Protein AF-E3ZLR6-F1 (afdb_monomer_lite)

Foldseek 3Di:
DPDDPPPVPDDPVVVVVVVLVVQLVVLLVVCVVVVDDDPVCSVVSSCCCSPPVNVVVVVVVCVVVVVDDPVGD

Structure (mmCIF, N/CA/C/O backbone):
data_AF-E3ZLR6-F1
#
_entry.id   AF-E3ZLR6-F1
#
loop_
_atom_site.group_PDB
_atom_site.id
_atom_site.type_symbol
_atom_site.label_atom_id
_atom_site.label_alt_id
_atom_site.label_comp_id
_atom_site.label_asym_id
_atom_site.label_entity_id
_atom_site.label_seq_id
_atom_site.pdbx_PDB_ins_code
_atom_site.Cartn_x
_atom_site.Cartn_y
_atom_site.Cartn_z
_atom_site.occupancy
_atom_site.B_iso_or_equiv
_atom_site.auth_seq_id
_atom_site.auth_comp_id
_atom_site.auth_asym_id
_atom_site.auth_atom_id
_atom_site.pdbx_PDB_model_num
ATOM 1 N N . MET A 1 1 ? 12.605 -14.797 16.187 1.00 56.41 1 MET A N 1
ATOM 2 C CA . MET A 1 1 ? 12.008 -13.470 15.919 1.00 56.41 1 MET A CA 1
ATOM 3 C C . MET A 1 1 ? 11.516 -12.948 17.255 1.00 56.41 1 MET A C 1
ATOM 5 O O . MET A 1 1 ? 11.010 -13.760 18.017 1.00 56.41 1 MET A O 1
ATOM 9 N N . ALA A 1 2 ? 11.745 -11.679 17.595 1.00 59.50 2 ALA A N 1
ATOM 10 C CA . ALA A 1 2 ? 11.180 -11.130 18.827 1.00 59.50 2 ALA A CA 1
ATOM 11 C C . ALA A 1 2 ? 9.647 -11.172 18.721 1.00 59.50 2 ALA A C 1
ATOM 13 O O . ALA A 1 2 ? 9.106 -10.753 17.698 1.00 59.50 2 ALA A O 1
ATOM 14 N N . GLU A 1 3 ? 8.965 -11.720 19.727 1.00 68.12 3 GLU A N 1
ATOM 15 C CA . GLU A 1 3 ? 7.503 -11.686 19.786 1.00 68.12 3 GLU A CA 1
ATOM 16 C C . GLU A 1 3 ? 7.054 -10.233 19.938 1.00 68.12 3 GLU A C 1
ATOM 18 O O . GLU A 1 3 ? 7.302 -9.586 20.959 1.00 68.12 3 GLU A O 1
ATOM 23 N N . VAL A 1 4 ? 6.398 -9.708 18.906 1.00 62.16 4 VAL A N 1
ATOM 24 C CA . VAL A 1 4 ? 5.677 -8.445 19.015 1.00 62.16 4 VAL A CA 1
ATOM 25 C C . VAL A 1 4 ? 4.422 -8.741 19.829 1.00 62.16 4 VAL A C 1
ATOM 27 O O . VAL A 1 4 ? 3.499 -9.396 19.347 1.00 62.16 4 VAL A O 1
ATOM 30 N N . LYS A 1 5 ? 4.429 -8.305 21.093 1.00 69.12 5 LYS A N 1
ATOM 31 C CA . LYS A 1 5 ? 3.242 -8.260 21.957 1.00 69.12 5 LYS A CA 1
ATOM 32 C C . LYS A 1 5 ? 2.091 -7.590 21.204 1.00 69.12 5 LYS A C 1
ATOM 34 O O . LYS A 1 5 ? 2.347 -6.629 20.486 1.00 69.12 5 LYS A O 1
ATOM 39 N N . ASP A 1 6 ? 0.881 -8.115 21.409 1.00 85.56 6 ASP A N 1
ATOM 40 C CA . ASP A 1 6 ? -0.408 -7.673 20.851 1.00 85.56 6 ASP A CA 1
ATOM 41 C C . ASP A 1 6 ? -0.331 -6.364 20.043 1.00 85.56 6 ASP A C 1
ATOM 43 O O . ASP A 1 6 ? -0.257 -5.271 20.608 1.00 85.56 6 ASP A O 1
ATOM 47 N N . TYR A 1 7 ? -0.331 -6.486 18.712 1.00 83.75 7 TYR A N 1
ATOM 48 C CA . TYR A 1 7 ? -0.194 -5.353 17.792 1.00 83.75 7 TYR A CA 1
ATOM 49 C C . TYR A 1 7 ? -1.290 -4.300 17.992 1.00 83.75 7 TYR A C 1
ATOM 51 O O . TYR A 1 7 ? -1.060 -3.133 17.684 1.00 83.75 7 TYR A O 1
ATOM 59 N N . LYS A 1 8 ? -2.438 -4.675 18.576 1.00 85.38 8 LYS A N 1
ATOM 60 C CA . LYS A 1 8 ? -3.524 -3.747 18.918 1.00 85.38 8 LYS A CA 1
ATOM 61 C C . LYS A 1 8 ? -3.133 -2.745 20.011 1.00 85.38 8 LYS A C 1
ATOM 63 O O . LYS A 1 8 ? -3.789 -1.724 20.170 1.00 85.38 8 LYS A O 1
ATOM 68 N N . GLN A 1 9 ? -2.063 -3.016 20.760 1.00 86.75 9 GLN A N 1
ATOM 69 C CA . GLN A 1 9 ? -1.520 -2.121 21.789 1.00 86.75 9 GLN A CA 1
ATOM 70 C C . GLN A 1 9 ? -0.452 -1.159 21.245 1.00 86.75 9 GLN A C 1
ATOM 72 O O . GLN A 1 9 ? 0.026 -0.285 21.973 1.00 86.75 9 GLN A O 1
ATOM 77 N N . LEU A 1 10 ? -0.030 -1.321 19.987 1.00 88.44 10 LEU A N 1
ATOM 78 C CA . LEU A 1 10 ? 0.933 -0.422 19.363 1.00 88.44 10 LEU A CA 1
ATOM 79 C C . LEU A 1 10 ? 0.244 0.878 18.948 1.00 88.44 10 LEU A C 1
ATOM 81 O O . LEU A 1 10 ? -0.868 0.883 18.432 1.00 88.44 10 LEU A O 1
ATOM 85 N N . ASN A 1 11 ? 0.935 2.002 19.136 1.00 92.12 11 ASN A N 1
ATOM 86 C CA . ASN A 1 11 ? 0.451 3.271 18.605 1.00 92.12 11 ASN A CA 1
ATOM 87 C C . ASN A 1 11 ? 0.559 3.301 17.068 1.00 92.12 11 ASN A C 1
ATOM 89 O O . ASN A 1 11 ? 1.347 2.567 16.465 1.00 92.12 11 ASN A O 1
ATOM 93 N N . GLY A 1 12 ? -0.187 4.212 16.439 1.00 92.00 12 GLY A N 1
ATOM 94 C CA . GLY A 1 12 ? -0.225 4.330 14.979 1.00 92.00 12 GLY A CA 1
ATOM 95 C C . GLY A 1 12 ? 1.140 4.567 14.323 1.00 92.00 12 GLY A C 1
ATOM 96 O O . GLY A 1 12 ? 1.371 4.081 13.223 1.00 92.00 12 GLY A O 1
ATOM 97 N N . LEU A 1 13 ? 2.083 5.241 14.993 1.00 94.81 13 LEU A N 1
ATOM 98 C CA . LEU A 1 13 ? 3.432 5.456 14.450 1.00 94.81 13 LEU A CA 1
ATOM 99 C C . LEU A 1 13 ? 4.262 4.167 14.436 1.00 94.81 13 LEU A C 1
ATOM 101 O O . LEU A 1 13 ? 4.985 3.917 13.476 1.00 94.81 13 LEU A O 1
ATOM 105 N N . ALA A 1 14 ? 4.149 3.340 15.477 1.00 93.50 14 ALA A N 1
ATOM 106 C CA . ALA A 1 14 ? 4.811 2.041 15.534 1.00 93.50 14 ALA A CA 1
ATOM 107 C C . ALA A 1 14 ? 4.237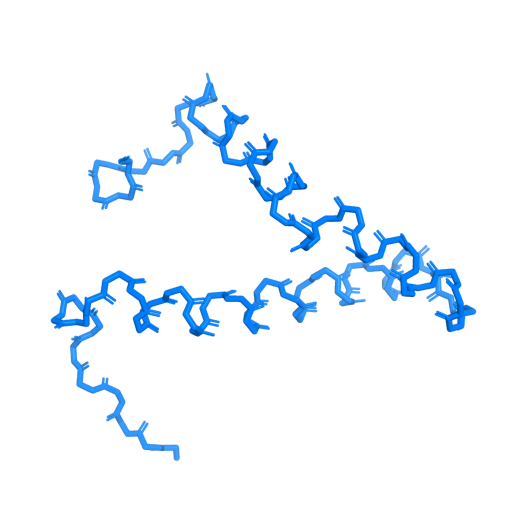 1.075 14.485 1.00 93.50 14 ALA A C 1
ATOM 109 O O . ALA A 1 14 ? 4.995 0.365 13.823 1.00 93.50 14 ALA A O 1
ATOM 110 N N . LEU A 1 15 ? 2.915 1.097 14.284 1.00 94.00 15 LEU A N 1
ATOM 111 C CA . LEU A 1 15 ? 2.259 0.348 13.209 1.00 94.00 15 LEU A CA 1
ATOM 112 C C . LEU A 1 15 ? 2.708 0.845 11.829 1.00 94.00 15 LEU A C 1
ATOM 114 O O . LEU A 1 15 ? 3.101 0.033 10.995 1.00 94.00 15 LEU A O 1
ATOM 118 N N . ALA A 1 16 ? 2.743 2.162 11.606 1.00 95.81 16 ALA A N 1
ATOM 119 C CA . ALA A 1 16 ? 3.200 2.757 10.351 1.00 95.81 16 ALA A CA 1
ATOM 120 C C . ALA A 1 16 ? 4.672 2.442 10.049 1.00 95.81 16 ALA A C 1
ATOM 122 O O . ALA A 1 16 ? 5.012 2.169 8.902 1.00 95.81 16 ALA A O 1
ATOM 123 N N . TYR A 1 17 ? 5.538 2.415 11.068 1.00 95.38 17 TYR A N 1
ATOM 124 C CA . TYR A 1 17 ? 6.943 2.032 10.912 1.00 95.38 17 TYR A CA 1
ATOM 125 C C . TYR A 1 17 ? 7.094 0.621 10.327 1.00 95.38 17 TYR A C 1
ATOM 127 O O . TYR A 1 17 ? 7.885 0.409 9.408 1.00 95.38 17 TYR A O 1
ATOM 135 N N . MET A 1 18 ? 6.316 -0.345 10.826 1.00 95.25 18 MET A N 1
ATOM 136 C CA . MET A 1 18 ? 6.303 -1.699 10.265 1.00 95.25 18 MET A CA 1
ATOM 137 C C . MET A 1 18 ? 5.598 -1.740 8.902 1.00 95.25 18 MET A C 1
ATOM 139 O O . MET A 1 18 ? 6.091 -2.373 7.968 1.00 95.25 18 MET A O 1
ATOM 143 N N . GLY A 1 19 ? 4.461 -1.052 8.780 1.00 96.06 19 GLY A N 1
ATOM 144 C CA . GLY A 1 19 ? 3.646 -1.002 7.569 1.00 96.06 19 GLY A CA 1
ATOM 145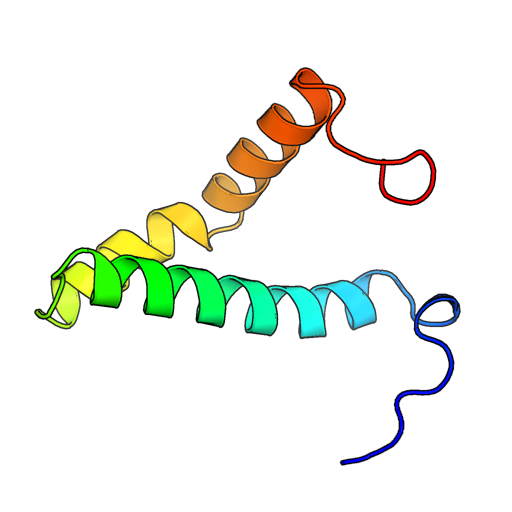 C C . GLY A 1 19 ? 4.405 -0.474 6.352 1.00 96.06 19 GLY A C 1
ATOM 146 O O . GLY A 1 19 ? 4.269 -1.041 5.270 1.00 96.06 19 GLY A O 1
ATOM 147 N N . ASP A 1 20 ? 5.266 0.532 6.529 1.00 97.75 20 ASP A N 1
ATOM 148 C CA . ASP A 1 20 ? 6.115 1.076 5.461 1.00 97.75 20 ASP A CA 1
ATOM 149 C C . ASP A 1 20 ? 7.057 0.005 4.885 1.00 97.75 20 ASP A C 1
ATOM 151 O O . ASP A 1 20 ? 7.123 -0.196 3.671 1.00 97.75 20 ASP A O 1
ATOM 155 N N . ALA A 1 21 ? 7.704 -0.781 5.753 1.00 97.50 21 ALA A N 1
ATOM 156 C CA . ALA A 1 21 ? 8.591 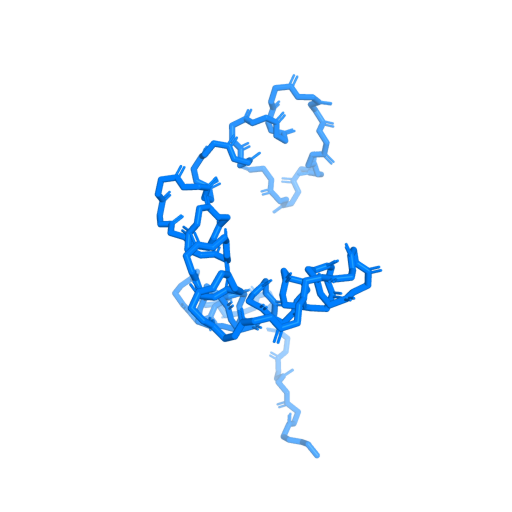-1.865 5.334 1.00 97.50 21 ALA A CA 1
ATOM 157 C C . ALA A 1 21 ? 7.834 -3.013 4.642 1.00 97.50 21 ALA A C 1
ATOM 159 O O . ALA A 1 21 ? 8.306 -3.559 3.638 1.00 97.50 21 ALA A O 1
ATOM 160 N N . VAL A 1 22 ? 6.657 -3.374 5.164 1.00 97.94 22 VAL A N 1
ATOM 161 C CA . VAL A 1 22 ? 5.784 -4.395 4.568 1.00 97.94 22 VAL A CA 1
ATOM 162 C C . VAL A 1 22 ? 5.339 -3.955 3.172 1.00 97.94 22 VAL A C 1
ATOM 164 O O . VAL A 1 22 ? 5.512 -4.706 2.209 1.00 97.94 22 VAL A O 1
ATOM 167 N N . TYR A 1 23 ? 4.834 -2.730 3.032 1.00 98.25 23 TYR A N 1
ATOM 168 C CA . TYR A 1 23 ? 4.341 -2.204 1.761 1.00 98.25 23 TYR A CA 1
ATOM 169 C C . TYR A 1 23 ? 5.461 -2.063 0.718 1.00 98.25 23 TYR A C 1
ATOM 171 O O . TYR A 1 23 ? 5.300 -2.506 -0.422 1.00 98.25 23 TYR A O 1
ATOM 179 N N . GLU A 1 24 ? 6.635 -1.555 1.110 1.00 98.12 24 GLU A N 1
ATOM 180 C CA . GLU A 1 24 ? 7.820 -1.464 0.246 1.00 98.12 24 GLU A CA 1
ATOM 181 C C . GLU A 1 24 ? 8.213 -2.835 -0.325 1.00 98.12 24 GLU A C 1
ATOM 183 O O . GLU A 1 24 ? 8.485 -2.958 -1.525 1.00 98.12 24 GLU A O 1
ATOM 188 N N . LYS A 1 25 ? 8.210 -3.885 0.509 1.00 98.31 25 LYS A N 1
ATOM 189 C CA . LYS A 1 25 ? 8.496 -5.256 0.068 1.00 98.31 25 LYS A CA 1
ATOM 190 C C . LYS A 1 25 ? 7.508 -5.706 -1.009 1.00 98.31 25 LYS A C 1
ATOM 192 O O . LYS A 1 25 ? 7.952 -6.132 -2.075 1.00 98.31 25 LYS A O 1
ATOM 197 N N . PHE A 1 26 ? 6.203 -5.571 -0.765 1.00 98.56 26 PHE A N 1
ATOM 198 C CA . PHE A 1 26 ? 5.175 -5.988 -1.724 1.00 98.56 26 PHE A CA 1
ATOM 199 C C . PHE A 1 26 ? 5.273 -5.229 -3.051 1.00 98.56 26 PHE A C 1
ATOM 201 O O . PHE A 1 26 ? 5.179 -5.842 -4.114 1.00 98.56 26 PHE A O 1
ATOM 208 N N . ILE A 1 27 ? 5.536 -3.919 -3.019 1.00 98.31 27 ILE A N 1
ATOM 209 C CA . ILE A 1 27 ? 5.733 -3.134 -4.243 1.00 98.31 27 ILE A CA 1
ATOM 210 C C . ILE A 1 27 ? 6.969 -3.607 -5.014 1.00 98.31 27 ILE A C 1
ATOM 212 O O . ILE A 1 27 ? 6.910 -3.752 -6.236 1.00 98.31 27 ILE A O 1
ATOM 216 N N . ARG A 1 28 ? 8.091 -3.885 -4.340 1.00 98.00 28 ARG A N 1
ATOM 217 C CA . ARG A 1 28 ? 9.293 -4.405 -5.012 1.00 98.00 28 ARG A CA 1
ATOM 218 C C . ARG A 1 28 ? 9.048 -5.775 -5.635 1.00 98.00 28 ARG A C 1
ATOM 220 O O . ARG A 1 28 ? 9.422 -5.978 -6.788 1.00 98.00 28 ARG A O 1
ATOM 227 N N . GLU A 1 29 ? 8.402 -6.682 -4.908 1.00 98.19 29 GLU A N 1
ATOM 228 C CA . GLU A 1 29 ? 8.041 -8.015 -5.403 1.00 98.19 29 GLU A CA 1
ATOM 229 C C . GLU A 1 29 ? 7.116 -7.922 -6.622 1.00 98.19 29 GLU A C 1
ATOM 231 O O . GLU A 1 29 ? 7.392 -8.546 -7.647 1.00 98.19 29 GLU A O 1
ATOM 236 N N . TYR A 1 30 ? 6.091 -7.067 -6.564 1.00 98.06 30 TYR A N 1
ATOM 237 C CA . TYR A 1 30 ? 5.193 -6.793 -7.685 1.00 98.06 30 TYR A CA 1
ATOM 238 C C . TYR A 1 30 ? 5.943 -6.287 -8.928 1.00 98.06 30 TYR A C 1
ATOM 240 O O . TYR A 1 30 ? 5.723 -6.778 -10.036 1.00 98.06 30 TYR A O 1
ATOM 248 N N . LEU A 1 31 ? 6.867 -5.335 -8.770 1.00 97.94 31 LEU A N 1
ATOM 249 C CA . LEU A 1 31 ? 7.620 -4.783 -9.900 1.00 97.94 31 LEU A CA 1
ATOM 250 C C . LEU A 1 31 ? 8.581 -5.799 -10.525 1.00 97.94 31 LEU A C 1
ATOM 252 O O . LEU A 1 31 ? 8.721 -5.829 -11.752 1.00 97.94 31 LEU A O 1
ATOM 256 N N . LEU A 1 32 ? 9.223 -6.628 -9.700 1.00 97.69 32 LEU A N 1
ATOM 257 C CA . LEU A 1 32 ? 10.077 -7.718 -10.168 1.00 97.69 32 LEU A CA 1
ATOM 258 C C . LEU A 1 32 ? 9.255 -8.767 -10.927 1.00 97.69 32 LEU A C 1
ATOM 260 O O . LEU A 1 32 ? 9.637 -9.151 -12.032 1.00 97.69 32 LEU A O 1
ATOM 264 N N . ALA A 1 33 ? 8.097 -9.163 -10.388 1.00 97.62 33 ALA A N 1
ATOM 265 C CA . ALA A 1 33 ? 7.169 -10.082 -11.046 1.00 97.62 33 ALA A CA 1
ATOM 266 C C . ALA A 1 33 ? 6.637 -9.519 -12.378 1.00 97.62 33 ALA A C 1
ATOM 268 O O . ALA A 1 33 ? 6.472 -10.260 -13.343 1.00 97.62 33 ALA A O 1
ATOM 269 N N . ALA A 1 34 ? 6.462 -8.198 -12.477 1.00 96.62 34 ALA A N 1
ATOM 270 C CA . ALA A 1 34 ? 6.107 -7.495 -13.712 1.00 96.62 34 ALA A CA 1
ATOM 271 C C . ALA A 1 34 ? 7.278 -7.345 -14.715 1.00 96.62 34 ALA A C 1
ATOM 273 O O . ALA A 1 34 ? 7.176 -6.593 -15.690 1.00 96.62 34 ALA A O 1
ATOM 274 N N . GLY A 1 35 ? 8.416 -8.008 -14.477 1.00 95.12 35 GLY A N 1
ATOM 275 C CA . GLY A 1 35 ? 9.572 -8.026 -15.376 1.00 95.12 35 GLY A CA 1
ATOM 276 C C . GLY A 1 35 ? 10.416 -6.748 -15.361 1.00 95.12 35 GLY A C 1
ATOM 277 O O . GLY A 1 35 ? 11.251 -6.549 -16.248 1.00 95.12 35 GLY A O 1
ATOM 278 N N . LYS A 1 36 ? 10.232 -5.848 -14.384 1.00 93.62 36 LYS A N 1
ATOM 279 C CA . LYS A 1 36 ? 11.116 -4.683 -14.225 1.00 93.62 36 LYS A CA 1
ATOM 280 C C . LYS A 1 36 ? 12.430 -5.139 -13.598 1.00 93.62 36 LYS A C 1
ATOM 282 O O . LYS A 1 36 ? 12.454 -5.616 -12.474 1.00 93.62 36 LYS A O 1
ATOM 287 N N . THR A 1 37 ? 13.538 -4.949 -14.310 1.00 91.94 37 THR A N 1
ATOM 288 C CA . THR A 1 37 ? 14.864 -5.420 -13.859 1.00 91.94 37 THR A CA 1
ATOM 289 C C . THR A 1 37 ? 15.916 -4.316 -13.769 1.00 91.94 37 THR A C 1
ATOM 291 O O . THR A 1 37 ? 16.921 -4.472 -13.082 1.00 91.94 37 THR A O 1
ATOM 294 N N . LYS A 1 38 ? 15.707 -3.166 -14.429 1.00 96.94 38 LYS A N 1
ATOM 295 C CA . LYS A 1 38 ? 16.670 -2.051 -14.422 1.00 96.94 38 LYS A CA 1
ATOM 296 C C . LYS A 1 38 ? 16.575 -1.265 -13.102 1.00 96.94 38 LYS A C 1
ATOM 298 O O . LYS A 1 38 ? 15.518 -0.678 -12.862 1.00 96.94 38 LYS A O 1
ATOM 303 N N . PRO A 1 39 ? 17.654 -1.131 -12.300 1.00 95.06 39 PRO A N 1
ATOM 304 C CA . PRO A 1 39 ? 17.597 -0.510 -10.968 1.00 95.06 39 PRO A CA 1
ATOM 305 C C . PRO A 1 39 ? 16.987 0.898 -10.937 1.00 95.06 39 PRO A C 1
ATOM 307 O O . PRO A 1 39 ? 16.108 1.182 -10.130 1.00 95.06 39 PRO A O 1
ATOM 310 N N . ASN A 1 40 ? 17.376 1.770 -11.873 1.00 96.00 40 ASN A N 1
ATOM 311 C CA . ASN A 1 40 ? 16.828 3.129 -11.959 1.00 96.00 40 ASN A CA 1
ATOM 312 C C . ASN A 1 40 ? 15.319 3.130 -12.275 1.00 96.00 40 ASN A C 1
ATOM 314 O O . ASN A 1 40 ? 14.569 3.959 -11.767 1.00 96.00 40 ASN A O 1
ATOM 318 N N . GLN A 1 41 ? 14.854 2.190 -13.103 1.00 95.25 41 GLN A N 1
ATOM 319 C CA . GLN A 1 41 ? 13.427 2.063 -13.407 1.00 95.25 41 GLN A CA 1
ATOM 320 C C . GLN A 1 41 ? 12.656 1.484 -12.225 1.00 95.25 41 GLN A C 1
ATOM 322 O O . GLN A 1 41 ? 11.570 1.976 -11.932 1.00 95.25 41 GLN A O 1
ATOM 327 N N . LEU A 1 42 ? 13.219 0.483 -11.544 1.00 97.44 42 LEU A N 1
ATOM 328 C CA . LEU A 1 42 ? 12.651 -0.099 -10.332 1.00 97.44 42 LEU A CA 1
ATOM 329 C C . LEU A 1 42 ? 1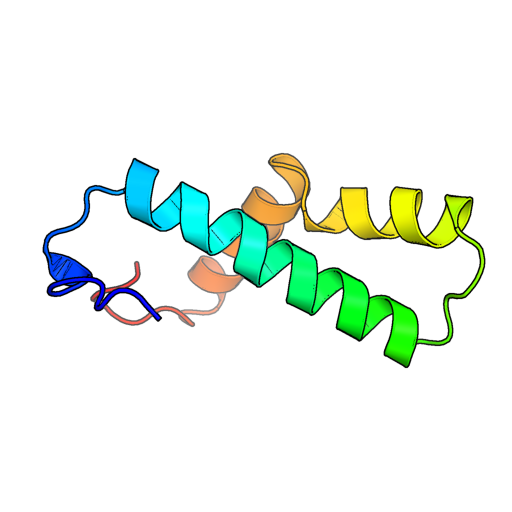2.442 0.974 -9.268 1.00 97.44 42 LEU A C 1
ATOM 331 O O . LEU A 1 42 ? 11.310 1.178 -8.847 1.00 97.44 42 LEU A O 1
ATOM 335 N N . HIS A 1 43 ? 13.490 1.726 -8.928 1.00 96.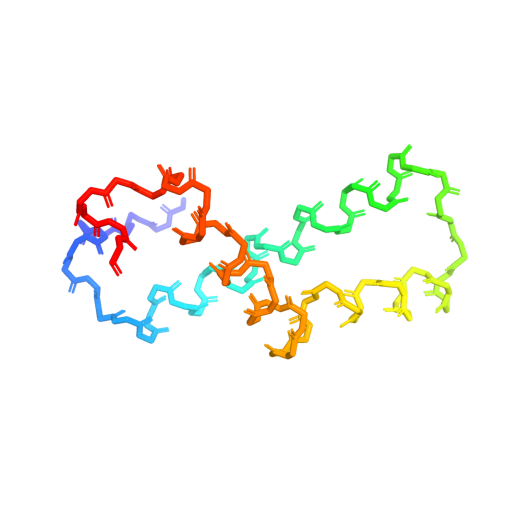44 43 HIS A N 1
ATOM 336 C CA . HIS A 1 43 ? 13.403 2.791 -7.932 1.00 96.44 43 HIS A CA 1
ATOM 337 C C . HIS A 1 43 ? 12.372 3.857 -8.326 1.00 96.44 43 HIS A C 1
ATOM 339 O O . HIS A 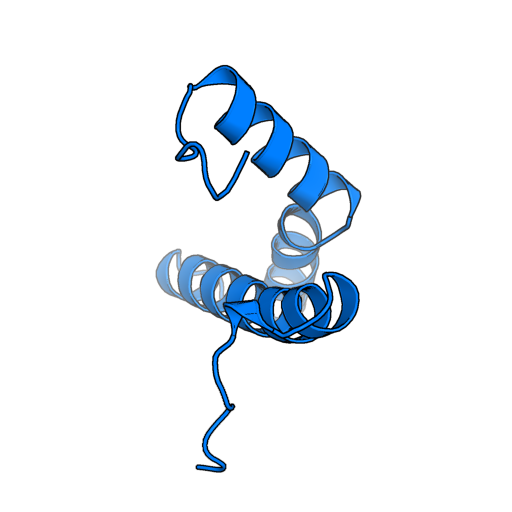1 43 ? 11.421 4.092 -7.589 1.00 96.44 43 HIS A O 1
ATOM 345 N N . LYS A 1 44 ? 12.478 4.431 -9.536 1.00 97.00 44 LYS A N 1
ATOM 346 C CA . LYS A 1 44 ? 11.529 5.455 -10.013 1.00 97.00 44 LYS A CA 1
ATOM 347 C C . LYS A 1 44 ? 10.081 4.975 -10.029 1.00 97.00 44 LYS A C 1
ATOM 349 O O . LYS A 1 44 ? 9.174 5.780 -9.839 1.00 97.00 44 LYS A O 1
ATOM 354 N N . THR A 1 45 ? 9.856 3.697 -10.327 1.00 97.44 45 THR A N 1
ATOM 355 C CA . THR A 1 45 ? 8.506 3.133 -10.376 1.00 97.44 45 THR A CA 1
ATOM 356 C C . THR A 1 45 ? 7.992 2.861 -8.969 1.00 97.44 45 THR A C 1
ATOM 358 O O . THR A 1 45 ? 6.882 3.282 -8.669 1.00 97.44 45 THR A O 1
ATOM 361 N N . ALA A 1 46 ? 8.807 2.265 -8.094 1.00 98.00 46 ALA A N 1
ATOM 362 C CA . ALA A 1 46 ? 8.467 2.015 -6.696 1.00 98.00 46 ALA A CA 1
ATOM 363 C C . ALA A 1 46 ? 8.074 3.308 -5.969 1.00 98.00 46 ALA A C 1
ATOM 365 O O . ALA A 1 46 ? 7.002 3.354 -5.374 1.00 98.00 46 ALA A O 1
ATOM 366 N N . THR A 1 47 ? 8.843 4.397 -6.128 1.00 97.94 47 THR A N 1
ATOM 367 C CA . THR A 1 47 ? 8.555 5.710 -5.512 1.00 97.94 47 THR A CA 1
ATOM 368 C C . THR A 1 47 ? 7.147 6.230 -5.824 1.00 97.94 47 THR A C 1
ATOM 370 O O . THR A 1 47 ? 6.544 6.915 -4.998 1.00 97.94 47 THR A O 1
ATOM 373 N N . LYS A 1 48 ? 6.571 5.893 -6.988 1.00 98.00 48 LYS A N 1
ATOM 374 C CA . LYS A 1 48 ? 5.192 6.291 -7.323 1.00 98.00 48 LYS A CA 1
ATOM 375 C C . LYS A 1 48 ? 4.150 5.631 -6.420 1.00 98.00 48 LYS A C 1
ATOM 377 O O . LYS A 1 48 ? 3.121 6.249 -6.178 1.00 98.00 48 LYS A O 1
ATOM 382 N N . PHE A 1 49 ? 4.419 4.423 -5.933 1.00 97.88 49 PHE A N 1
ATOM 383 C CA . PHE A 1 49 ? 3.540 3.687 -5.026 1.00 97.88 49 PHE A CA 1
ATOM 384 C C . PHE A 1 49 ? 3.813 4.044 -3.566 1.00 97.88 49 PHE A C 1
ATOM 386 O O . PHE A 1 49 ? 2.880 4.333 -2.826 1.00 97.88 49 PHE A O 1
ATOM 393 N N . VAL A 1 50 ? 5.087 4.043 -3.167 1.00 98.00 50 VAL A N 1
ATOM 394 C CA . VAL A 1 50 ? 5.491 4.089 -1.750 1.00 98.00 50 VAL A CA 1
ATOM 395 C C . VAL A 1 50 ? 5.646 5.505 -1.202 1.00 98.00 50 VAL A C 1
ATOM 397 O O . VAL A 1 50 ? 5.693 5.687 0.005 1.00 98.00 50 VAL A O 1
ATOM 400 N N . SER A 1 51 ? 5.690 6.531 -2.060 1.00 98.38 51 SER A N 1
ATOM 401 C CA . SER A 1 51 ? 5.661 7.920 -1.587 1.00 98.38 51 SER A CA 1
ATOM 402 C C . SER A 1 51 ? 4.362 8.236 -0.841 1.00 98.38 51 SER A C 1
ATOM 404 O O . SER A 1 51 ? 3.309 7.687 -1.162 1.00 98.38 51 SER A O 1
ATOM 406 N N . ALA A 1 52 ? 4.404 9.218 0.065 1.00 97.94 52 ALA A N 1
ATOM 407 C CA . ALA A 1 52 ? 3.221 9.687 0.793 1.00 97.94 52 ALA A CA 1
ATOM 408 C C . ALA A 1 52 ? 2.043 10.035 -0.138 1.00 97.94 52 ALA A C 1
ATOM 410 O O . ALA A 1 52 ? 0.893 9.730 0.159 1.00 97.94 52 ALA A O 1
ATOM 411 N N . LYS A 1 53 ? 2.323 10.623 -1.310 1.00 98.25 53 LYS A N 1
ATOM 412 C CA . LYS A 1 53 ? 1.295 10.913 -2.319 1.00 98.25 53 LYS A CA 1
ATOM 413 C C . LYS A 1 53 ? 0.706 9.636 -2.928 1.00 98.25 53 LYS A C 1
ATOM 415 O O . LYS A 1 53 ? -0.501 9.582 -3.133 1.00 98.25 53 LYS A O 1
ATOM 420 N N . GLY A 1 54 ? 1.542 8.644 -3.237 1.00 98.12 54 GLY A N 1
ATOM 421 C CA . GLY A 1 54 ? 1.103 7.355 -3.775 1.00 98.12 54 GLY A CA 1
ATOM 422 C C . GLY A 1 54 ? 0.229 6.593 -2.784 1.00 98.12 54 GLY A C 1
ATOM 423 O O . GLY A 1 54 ? -0.886 6.201 -3.125 1.00 98.12 54 GLY A O 1
ATOM 424 N N . GLN A 1 55 ? 0.687 6.490 -1.536 1.00 98.25 55 GLN A N 1
ATOM 425 C CA . GLN A 1 55 ? -0.063 5.861 -0.449 1.00 98.25 55 GLN A CA 1
ATOM 426 C C . GLN A 1 55 ? -1.389 6.588 -0.176 1.00 98.25 55 GLN A C 1
ATOM 428 O O . GLN A 1 55 ? -2.423 5.943 -0.044 1.00 98.25 55 GLN A O 1
ATOM 433 N N . ALA A 1 56 ? -1.403 7.927 -0.189 1.00 98.19 56 ALA A N 1
ATOM 434 C CA . ALA A 1 56 ? -2.634 8.699 -0.019 1.00 98.19 56 ALA A CA 1
ATOM 435 C C . ALA A 1 56 ? -3.655 8.464 -1.146 1.00 98.19 56 ALA A C 1
ATOM 437 O O . ALA A 1 56 ? -4.856 8.506 -0.897 1.00 98.19 56 ALA A O 1
ATOM 438 N N . VAL A 1 57 ? -3.206 8.236 -2.385 1.00 98.25 57 VAL A N 1
ATOM 439 C CA . VAL A 1 57 ? -4.105 7.869 -3.493 1.00 98.25 57 VAL A CA 1
ATOM 440 C C . VAL A 1 57 ? -4.676 6.470 -3.279 1.00 98.25 57 VAL A C 1
ATOM 442 O O . VAL A 1 57 ? -5.884 6.300 -3.410 1.00 98.25 57 VAL A O 1
ATOM 445 N N . ALA A 1 58 ? -3.837 5.500 -2.910 1.00 97.12 58 ALA A N 1
ATOM 446 C CA . ALA A 1 58 ? -4.279 4.136 -2.637 1.00 97.12 58 ALA A CA 1
ATOM 447 C C . ALA A 1 58 ? -5.308 4.094 -1.495 1.00 97.12 58 ALA A C 1
ATOM 449 O O . ALA A 1 58 ? -6.389 3.550 -1.678 1.00 97.12 58 ALA A O 1
ATOM 450 N N . LEU A 1 59 ? -5.026 4.750 -0.364 1.00 97.12 59 LEU A N 1
ATOM 451 C CA . LEU A 1 59 ? -5.937 4.793 0.783 1.00 97.12 59 LEU A CA 1
ATOM 452 C C . LEU A 1 59 ? -7.292 5.415 0.426 1.00 97.12 59 LEU A C 1
ATOM 454 O O . LEU A 1 59 ? -8.331 4.875 0.788 1.00 97.12 59 LEU A O 1
ATOM 458 N N . LYS A 1 60 ? -7.299 6.523 -0.327 1.00 97.88 60 LYS A N 1
ATOM 459 C CA . LYS A 1 60 ? -8.551 7.143 -0.788 1.00 97.88 60 LYS A CA 1
ATOM 460 C C . LYS A 1 60 ? -9.384 6.197 -1.645 1.00 97.88 60 LYS A C 1
ATOM 462 O O . LYS A 1 60 ? -10.603 6.226 -1.536 1.00 97.88 60 LYS A O 1
ATOM 467 N N . GLN A 1 61 ? -8.735 5.391 -2.483 1.00 98.00 61 GLN A N 1
ATOM 468 C CA . GLN A 1 61 ? -9.420 4.396 -3.300 1.00 98.00 61 GLN A CA 1
ATOM 469 C C . GLN A 1 61 ? -10.008 3.278 -2.429 1.00 98.00 61 GLN A C 1
ATOM 471 O O . GLN A 1 61 ? -11.178 2.962 -2.586 1.00 98.00 61 GLN A O 1
ATOM 476 N N . LEU A 1 62 ? -9.249 2.757 -1.457 1.00 97.62 62 LEU A N 1
ATOM 477 C CA . LEU A 1 62 ? -9.737 1.726 -0.528 1.00 97.62 62 LEU A CA 1
ATOM 478 C C . LEU A 1 62 ? -10.965 2.189 0.271 1.00 97.62 62 LEU A C 1
ATOM 480 O O . LEU A 1 62 ? -11.911 1.425 0.431 1.00 97.62 62 LEU A O 1
ATOM 484 N N . ILE A 1 63 ? -10.968 3.447 0.727 1.00 96.88 63 ILE A N 1
ATOM 485 C CA . ILE A 1 63 ? -12.121 4.051 1.415 1.00 96.88 63 ILE A CA 1
ATOM 486 C C . ILE A 1 63 ? -13.313 4.199 0.459 1.00 96.88 63 ILE A C 1
ATOM 488 O O . ILE A 1 63 ? -14.443 3.912 0.837 1.00 96.88 63 ILE A O 1
ATOM 492 N N . ALA A 1 64 ? -13.080 4.655 -0.776 1.00 97.62 64 ALA A N 1
ATOM 493 C CA . ALA A 1 64 ? -14.147 4.838 -1.762 1.00 97.62 64 ALA A CA 1
ATOM 494 C C . ALA A 1 64 ? -14.809 3.514 -2.180 1.00 97.62 64 ALA A C 1
ATOM 496 O O . ALA A 1 64 ? -15.994 3.509 -2.509 1.00 97.62 64 ALA A O 1
ATOM 497 N N . ASP A 1 65 ? -14.050 2.420 -2.147 1.00 97.94 65 ASP A N 1
ATOM 498 C CA . ASP A 1 65 ? -14.502 1.081 -2.524 1.00 97.94 65 ASP A CA 1
ATOM 499 C C . ASP A 1 65 ? -15.107 0.286 -1.349 1.00 97.94 65 ASP A C 1
ATOM 501 O O . ASP A 1 65 ? -15.421 -0.889 -1.530 1.00 97.94 65 ASP A O 1
ATOM 505 N N . ASP A 1 66 ? -15.261 0.895 -0.162 1.00 96.56 66 ASP A N 1
ATOM 506 C CA . ASP A 1 66 ? -15.723 0.237 1.078 1.00 96.56 66 ASP A CA 1
ATOM 507 C C . ASP A 1 66 ? -14.933 -1.051 1.389 1.00 96.56 66 ASP A C 1
ATOM 509 O O . ASP A 1 66 ? -15.468 -2.082 1.795 1.00 96.56 66 ASP A O 1
ATOM 513 N N . PHE A 1 67 ? -13.626 -1.017 1.105 1.00 97.69 67 PHE A N 1
ATOM 514 C CA . PHE A 1 67 ? -12.761 -2.193 1.197 1.00 97.69 67 PHE A CA 1
ATOM 515 C C . PHE A 1 67 ? -12.314 -2.487 2.633 1.00 97.69 67 PHE A C 1
ATOM 517 O O . PHE A 1 67 ? -12.021 -3.634 2.971 1.00 97.69 67 PHE A O 1
ATOM 524 N N . LEU A 1 68 ? -12.191 -1.442 3.453 1.00 96.62 68 LEU A N 1
ATOM 525 C CA . LEU A 1 68 ? -11.676 -1.532 4.816 1.00 96.62 68 LEU A CA 1
ATOM 526 C C . LEU A 1 68 ? -12.755 -2.062 5.759 1.00 96.62 68 LEU A C 1
ATOM 528 O O . LEU A 1 68 ? -13.925 -1.704 5.652 1.00 96.62 68 LEU A O 1
ATOM 532 N N . THR A 1 69 ? -12.349 -2.891 6.715 1.00 96.50 69 THR A N 1
ATOM 533 C CA . THR A 1 69 ? -13.234 -3.276 7.819 1.00 96.50 69 THR A CA 1
ATOM 534 C C . THR A 1 69 ? -13.434 -2.114 8.798 1.00 96.50 69 THR A C 1
ATOM 536 O O . THR A 1 69 ? -12.668 -1.151 8.793 1.00 96.50 69 THR A O 1
ATOM 539 N N . GLU A 1 70 ? -14.417 -2.218 9.699 1.00 93.31 70 GLU A N 1
ATOM 540 C CA . GLU A 1 70 ? -14.644 -1.206 10.749 1.00 93.31 70 GLU A CA 1
ATOM 541 C C . GLU A 1 70 ? -13.413 -0.954 11.638 1.00 93.31 70 GLU A C 1
ATOM 543 O O . GLU A 1 70 ? -13.255 0.143 12.160 1.00 93.31 70 GLU A O 1
ATOM 548 N N . GLU A 1 71 ? -12.545 -1.955 11.831 1.00 91.75 71 GLU A N 1
ATOM 549 C CA . GLU A 1 71 ? -11.320 -1.803 12.631 1.00 91.75 71 GLU A CA 1
ATOM 550 C C . GLU A 1 71 ? -10.215 -1.042 11.868 1.00 91.75 71 GLU A C 1
ATOM 552 O O . GLU A 1 71 ? -9.334 -0.452 12.492 1.00 91.75 71 GLU A O 1
ATOM 557 N N . GLU A 1 72 ? -10.246 -1.053 10.533 1.00 90.12 72 GLU A N 1
ATOM 558 C CA . GLU A 1 72 ? -9.194 -0.501 9.666 1.00 90.12 72 GLU A CA 1
ATOM 559 C C . GLU A 1 72 ? -9.522 0.888 9.088 1.00 90.12 72 GLU A C 1
ATOM 561 O O . GLU A 1 72 ? -8.600 1.573 8.633 1.00 90.12 72 GLU A O 1
ATOM 566 N N . ALA A 1 73 ? -10.803 1.275 9.065 1.00 81.25 73 ALA A N 1
ATOM 567 C CA . ALA A 1 73 ? -11.307 2.547 8.533 1.00 81.25 73 ALA A CA 1
ATOM 568 C C . ALA A 1 73 ? -11.072 3.737 9.483 1.00 81.25 73 ALA A C 1
ATOM 570 O O . ALA A 1 73 ? -10.670 4.813 8.975 1.00 81.25 73 ALA A O 1
#

Radius of gyration: 14.73 Å; chains: 1; bounding box: 33×24×37 Å

pLDDT: mean 93.38, std 9.1, range [56.41, 98.56]

Secondary structure (DSSP, 8-state):
------GGGS-HHHHHHHHHHHHHHHHHHHHHHTT---HHHHHHHHHHHHSHHHHHHHHHHHHHTT-S-TTT-

Organism: NCBI:txid702453

InterPro domains:
  IPR000999 Ribonuclease III domain [PF00636] (14-72)
  IPR036389 Ribonuclease III, endonuclease domain superfamily [G3DSA:1.10.1520.10] (1-73)
  IPR036389 Ribonuclease III, endonuclease domain superfamily [SSF69065] (5-72)

Sequence (73 aa):
MAEVKDYKQLNGLALAYMGDAVYEKFIREYLLAAGKTKPNQLHKTATKFVSAKGQAVALKQLIADDFLTEEEA